Protein AF-A0A7S3KVJ2-F1 (afdb_monomer_lite)

Secondary structure (DSSP, 8-state):
---------TT--HHHHHHTTSS-GGG-S-GGGGHHHHHHHS-HHHHHHHH-----SSHHHHHHHHHHHHT-B-TTS-B-HHHHHHHHHHHHHTT-S----PPPHHHHHHHHHHHS----GGGSTTS--SS--SSSTTS-HHHHHHHHHHHHHHTTS---

Radius of gyration: 30.47 Å; chains: 1; bounding box: 70×71×59 Å

Structure (mmCIF, N/CA/C/O backbone):
data_AF-A0A7S3KVJ2-F1
#
_entry.id   AF-A0A7S3KVJ2-F1
#
loop_
_atom_site.group_PDB
_atom_site.id
_atom_site.type_symbol
_atom_site.label_atom_id
_atom_site.label_alt_id
_atom_site.label_comp_id
_atom_site.label_asym_id
_atom_site.label_entity_id
_atom_site.label_seq_id
_atom_site.pdbx_PDB_ins_code
_atom_site.Cartn_x
_atom_site.Cartn_y
_atom_site.Cartn_z
_atom_site.occupancy
_atom_site.B_iso_or_equiv
_atom_site.auth_seq_id
_atom_site.auth_comp_id
_atom_site.auth_asym_id
_atom_site.auth_atom_id
_atom_site.pdbx_PDB_model_num
ATOM 1 N N . ILE A 1 1 ? -6.161 3.423 -34.190 1.00 75.56 1 ILE A N 1
ATOM 2 C CA . ILE A 1 1 ? -6.067 1.977 -33.889 1.00 75.56 1 ILE A CA 1
ATOM 3 C C . ILE A 1 1 ? -5.416 1.895 -32.525 1.00 75.56 1 ILE A C 1
ATOM 5 O O . ILE A 1 1 ? -4.346 2.468 -32.377 1.00 75.56 1 ILE A O 1
ATOM 9 N N . ASP A 1 2 ? -6.114 1.322 -31.548 1.00 88.00 2 ASP A N 1
ATOM 10 C CA . ASP A 1 2 ? -5.629 1.148 -30.177 1.00 88.00 2 ASP A CA 1
ATOM 11 C C . ASP A 1 2 ? -5.133 -0.295 -30.023 1.00 88.00 2 ASP A C 1
ATOM 13 O O . ASP A 1 2 ? -5.819 -1.226 -30.458 1.00 88.00 2 ASP A O 1
ATOM 17 N N . CYS A 1 3 ? -3.925 -0.474 -29.494 1.00 86.25 3 CYS A N 1
ATOM 18 C CA . CYS A 1 3 ? -3.302 -1.785 -29.325 1.00 86.25 3 CYS A CA 1
ATOM 19 C C . CYS A 1 3 ? -3.305 -2.156 -27.838 1.00 86.25 3 CYS A C 1
ATOM 21 O O . CYS A 1 3 ? -3.019 -1.300 -27.002 1.00 86.25 3 CYS A O 1
ATOM 23 N N . PRO A 1 4 ? -3.573 -3.425 -27.486 1.00 87.38 4 PRO A N 1
ATOM 24 C CA . PRO A 1 4 ? -3.486 -3.859 -26.099 1.00 87.38 4 PRO A CA 1
ATOM 25 C C . PRO A 1 4 ? -2.042 -3.743 -25.586 1.00 87.38 4 PRO A C 1
ATOM 27 O O . PRO A 1 4 ? -1.094 -4.068 -26.302 1.00 87.38 4 PRO A O 1
ATOM 30 N N . GLY A 1 5 ? -1.877 -3.303 -24.337 1.00 85.19 5 GLY A N 1
ATOM 31 C CA . GLY A 1 5 ? -0.571 -3.247 -23.681 1.00 85.19 5 GLY A CA 1
ATOM 32 C C . GLY A 1 5 ? 0.019 -4.646 -23.476 1.00 85.19 5 GLY A C 1
ATOM 33 O O . GLY A 1 5 ? -0.675 -5.555 -23.022 1.00 85.19 5 GLY A O 1
ATOM 34 N N . ILE A 1 6 ? 1.301 -4.809 -23.800 1.00 88.44 6 ILE A N 1
ATOM 35 C CA . ILE A 1 6 ? 2.084 -6.022 -23.532 1.00 88.44 6 ILE A CA 1
ATOM 36 C C . ILE A 1 6 ? 3.116 -5.672 -22.461 1.00 88.44 6 ILE A C 1
ATOM 38 O O . ILE A 1 6 ? 3.837 -4.686 -22.600 1.00 88.44 6 ILE A O 1
ATOM 42 N N . VAL A 1 7 ? 3.184 -6.483 -21.406 1.00 83.25 7 VAL A N 1
ATOM 43 C CA . VAL A 1 7 ? 4.162 -6.342 -20.321 1.00 83.25 7 VAL A CA 1
ATOM 44 C C . VAL A 1 7 ? 5.101 -7.543 -20.357 1.00 83.25 7 VAL A C 1
ATOM 46 O O . VAL A 1 7 ? 4.651 -8.684 -20.467 1.00 83.25 7 VAL A O 1
ATOM 49 N N . TYR A 1 8 ? 6.406 -7.283 -20.297 1.00 86.44 8 TYR A N 1
ATOM 50 C CA . TYR A 1 8 ? 7.431 -8.317 -20.188 1.00 86.44 8 TYR A CA 1
ATOM 51 C C . TYR A 1 8 ? 7.774 -8.516 -18.711 1.00 86.44 8 TYR A C 1
ATOM 53 O O . TYR A 1 8 ? 8.271 -7.589 -18.082 1.00 86.44 8 TYR A O 1
ATOM 61 N N . ASN A 1 9 ? 7.555 -9.719 -18.181 1.00 82.56 9 ASN A N 1
ATOM 62 C CA . ASN A 1 9 ? 7.756 -10.025 -16.755 1.00 82.56 9 ASN A CA 1
ATOM 63 C C . ASN A 1 9 ? 9.131 -10.672 -16.482 1.00 82.56 9 ASN A C 1
ATOM 65 O O . ASN A 1 9 ? 9.265 -11.539 -15.621 1.00 82.56 9 ASN A O 1
ATOM 69 N N . ILE A 1 10 ? 10.154 -10.356 -17.282 1.00 86.38 10 ILE A N 1
ATOM 70 C CA . ILE A 1 10 ? 11.474 -10.985 -17.133 1.00 86.38 10 ILE A CA 1
ATOM 71 C C . ILE A 1 10 ? 12.174 -10.365 -15.924 1.00 86.38 10 ILE A C 1
ATOM 73 O O . ILE A 1 10 ? 12.525 -9.190 -15.955 1.00 86.38 10 ILE A O 1
ATOM 77 N N . GLY A 1 11 ? 12.411 -11.179 -14.894 1.00 85.44 11 GLY A N 1
ATOM 78 C CA . GLY A 1 11 ? 13.054 -10.741 -13.652 1.00 85.44 11 GLY A CA 1
ATOM 79 C C . GLY A 1 11 ? 12.102 -10.101 -12.640 1.00 85.44 11 GLY A C 1
ATOM 80 O O . GLY A 1 11 ? 12.573 -9.663 -11.597 1.00 85.44 11 GLY A O 1
ATOM 81 N N . ASP A 1 12 ? 10.799 -10.079 -12.928 1.00 88.75 12 ASP A N 1
ATOM 82 C CA . ASP A 1 12 ? 9.782 -9.622 -11.985 1.00 88.75 12 ASP A CA 1
ATOM 83 C C . ASP A 1 12 ? 9.415 -10.740 -11.014 1.00 88.75 12 ASP A C 1
ATOM 85 O O . ASP A 1 12 ? 9.236 -11.893 -11.420 1.00 88.75 12 ASP A O 1
ATOM 89 N N . ASP A 1 13 ? 9.258 -10.386 -9.741 1.00 93.31 13 ASP A N 1
ATOM 90 C CA . ASP A 1 13 ? 8.607 -11.268 -8.785 1.00 93.31 13 ASP A CA 1
ATOM 91 C C . ASP A 1 13 ? 7.068 -11.181 -8.902 1.00 93.31 13 ASP A C 1
ATOM 93 O O . ASP A 1 13 ? 6.490 -10.369 -9.646 1.00 93.31 13 ASP A O 1
ATOM 97 N N . ASP A 1 14 ? 6.375 -12.060 -8.177 1.00 92.88 14 ASP A N 1
ATOM 98 C CA . ASP A 1 14 ? 4.909 -12.086 -8.170 1.00 92.88 14 ASP A CA 1
ATOM 99 C C . ASP A 1 14 ? 4.327 -10.755 -7.665 1.00 92.88 14 ASP A C 1
ATOM 101 O O . ASP A 1 14 ? 3.299 -10.286 -8.161 1.00 92.88 14 ASP A O 1
ATOM 105 N N . THR A 1 15 ? 5.004 -10.107 -6.715 1.00 94.75 15 THR A N 1
ATOM 106 C CA . THR A 1 15 ? 4.575 -8.827 -6.148 1.00 94.75 15 THR A CA 1
ATOM 107 C C . THR A 1 15 ? 4.682 -7.708 -7.175 1.00 94.75 15 THR A C 1
ATOM 109 O O . THR A 1 15 ? 3.728 -6.959 -7.357 1.00 94.75 15 THR A O 1
ATOM 112 N N . ASP A 1 16 ? 5.779 -7.619 -7.915 1.00 93.56 16 ASP A N 1
ATOM 113 C CA . ASP A 1 16 ? 6.001 -6.647 -8.976 1.00 93.56 16 ASP A CA 1
ATOM 114 C C . ASP A 1 16 ? 4.973 -6.805 -10.089 1.00 93.56 16 ASP A C 1
ATOM 116 O O . ASP A 1 16 ? 4.403 -5.814 -10.551 1.00 93.56 16 ASP A O 1
ATOM 120 N N . THR A 1 17 ? 4.653 -8.044 -10.460 1.00 93.56 17 THR A N 1
ATOM 121 C CA . THR A 1 17 ? 3.602 -8.339 -11.442 1.00 93.56 17 THR A CA 1
ATOM 122 C C . THR A 1 17 ? 2.239 -7.797 -10.989 1.00 93.56 17 THR A C 1
ATOM 124 O O . THR A 1 17 ? 1.493 -7.204 -11.780 1.00 93.56 17 THR A O 1
ATOM 127 N N . VAL A 1 18 ? 1.911 -7.949 -9.702 1.00 95.25 18 VAL A N 1
ATOM 128 C CA . VAL A 1 18 ? 0.682 -7.409 -9.106 1.00 95.25 18 VAL A CA 1
ATOM 129 C C . VAL A 1 18 ? 0.720 -5.883 -9.036 1.00 95.25 18 VAL A C 1
ATOM 131 O O . VAL A 1 18 ? -0.228 -5.225 -9.469 1.00 95.25 18 VAL A O 1
ATOM 134 N N . LEU A 1 19 ? 1.807 -5.293 -8.546 1.00 94.31 19 LEU A N 1
ATOM 135 C CA . LEU A 1 19 ? 1.936 -3.846 -8.370 1.00 94.31 19 LEU A CA 1
ATOM 136 C C . LEU A 1 19 ? 1.971 -3.085 -9.702 1.00 94.31 19 LEU A C 1
ATOM 138 O O . LEU A 1 19 ? 1.485 -1.956 -9.759 1.00 94.31 19 LEU A O 1
ATOM 142 N N . LYS A 1 20 ? 2.449 -3.713 -10.784 1.00 92.31 20 LYS A N 1
ATOM 143 C CA . LYS A 1 20 ? 2.396 -3.188 -12.162 1.00 92.31 20 LYS A CA 1
ATOM 144 C C . LYS A 1 20 ? 0.998 -3.237 -12.793 1.00 92.31 20 LYS A C 1
ATOM 146 O O . LYS A 1 20 ? 0.806 -2.705 -13.882 1.00 92.31 20 LYS A O 1
ATOM 151 N N . GLY A 1 21 ? 0.015 -3.869 -12.147 1.00 92.75 21 GLY A N 1
ATOM 152 C CA . GLY A 1 21 ? -1.358 -3.935 -12.660 1.00 92.75 21 GLY A CA 1
ATOM 153 C C . GLY A 1 21 ? -1.591 -4.984 -13.745 1.00 92.75 21 GLY A C 1
ATOM 154 O O . GLY A 1 21 ? -2.623 -4.945 -14.415 1.00 92.75 21 GLY A O 1
ATOM 155 N N . VAL A 1 22 ? -0.6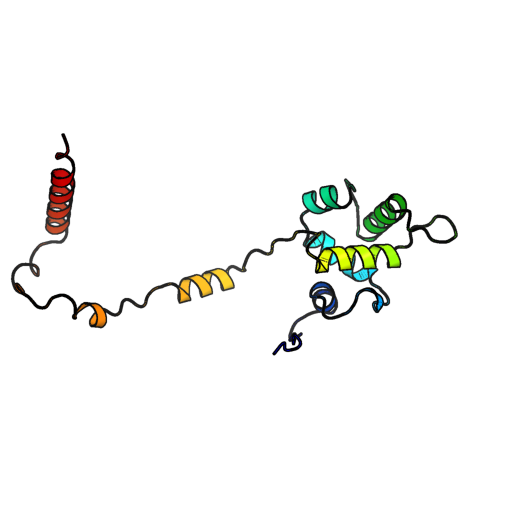72 -5.943 -13.911 1.00 92.75 22 VAL A N 1
ATOM 156 C CA . VAL A 1 22 ? -0.833 -7.050 -14.871 1.00 92.75 22 VAL A CA 1
ATOM 157 C C . VAL A 1 22 ? -1.983 -7.967 -14.444 1.00 92.75 22 VAL A C 1
ATOM 159 O O . VAL A 1 22 ? -2.750 -8.460 -15.275 1.00 92.75 22 VAL A O 1
ATOM 162 N N . ILE A 1 23 ? -2.137 -8.165 -13.132 1.00 92.31 23 ILE A N 1
ATOM 163 C CA . ILE A 1 23 ? -3.199 -8.975 -12.535 1.00 92.31 23 ILE A CA 1
ATOM 164 C C . ILE A 1 23 ? -4.223 -8.057 -11.871 1.00 92.31 23 ILE A C 1
ATOM 166 O O . ILE A 1 23 ? -3.891 -7.152 -11.105 1.00 92.31 23 ILE A O 1
ATOM 170 N N . ARG A 1 24 ? -5.502 -8.323 -12.150 1.00 94.06 24 ARG A N 1
ATOM 171 C CA . ARG A 1 24 ? -6.614 -7.605 -11.522 1.00 94.06 24 ARG A CA 1
ATOM 172 C C . ARG A 1 24 ? -6.699 -7.944 -10.028 1.00 94.06 24 ARG A C 1
ATOM 174 O O . ARG A 1 24 ? -6.774 -9.139 -9.721 1.00 94.06 24 ARG A O 1
ATOM 181 N N . PRO A 1 25 ? -6.782 -6.952 -9.120 1.00 95.06 25 PRO A N 1
ATOM 182 C CA . PRO A 1 25 ? -6.808 -7.196 -7.677 1.00 95.06 25 PRO A CA 1
ATOM 183 C C . PRO A 1 25 ? -7.919 -8.149 -7.227 1.00 95.06 25 PRO A C 1
ATOM 185 O O . PRO A 1 25 ? -7.741 -8.921 -6.289 1.00 95.06 25 PRO A O 1
ATOM 188 N N . GLU A 1 26 ? -9.067 -8.164 -7.908 1.00 94.44 26 GLU A N 1
ATOM 189 C CA . GLU A 1 26 ? -10.201 -9.017 -7.546 1.00 94.44 26 GLU A CA 1
ATOM 190 C C . GLU A 1 26 ? -9.889 -10.512 -7.667 1.00 94.44 26 GLU A C 1
ATOM 192 O O . GLU A 1 26 ? -10.445 -11.302 -6.901 1.00 94.44 26 GLU A O 1
ATOM 197 N N . LYS A 1 27 ? -8.993 -10.883 -8.592 1.00 94.56 27 LYS A N 1
ATOM 198 C CA . LYS A 1 27 ? -8.593 -12.270 -8.868 1.00 94.56 27 LYS A CA 1
ATOM 199 C C . LYS A 1 27 ? -7.494 -12.785 -7.939 1.00 94.56 27 LYS A C 1
ATOM 201 O O . LYS A 1 27 ? -7.177 -13.966 -8.007 1.00 94.56 27 LYS A O 1
ATOM 206 N N . LEU A 1 28 ? -6.918 -11.924 -7.103 1.00 94.62 28 LEU A N 1
ATOM 207 C CA . LEU A 1 28 ? -5.899 -12.331 -6.144 1.00 94.62 28 LEU A CA 1
ATOM 208 C C . LEU A 1 28 ? -6.535 -13.141 -5.013 1.00 94.62 28 LEU A C 1
ATOM 210 O O . LEU A 1 28 ? -7.540 -12.721 -4.422 1.00 94.62 28 LEU A O 1
ATOM 214 N N . GLU A 1 29 ? -5.923 -14.286 -4.719 1.00 92.81 29 GLU A N 1
ATOM 215 C CA . GLU A 1 29 ? -6.294 -15.147 -3.595 1.00 92.81 29 GLU A CA 1
ATOM 216 C C . GLU A 1 29 ? -5.770 -14.564 -2.274 1.00 92.81 29 GLU A C 1
ATOM 218 O O . GLU A 1 29 ? -6.561 -14.361 -1.352 1.00 92.81 29 GLU A O 1
ATOM 223 N N . ALA A 1 30 ? -4.486 -14.185 -2.236 1.00 94.00 30 ALA A N 1
ATOM 224 C CA . ALA A 1 30 ? -3.789 -13.619 -1.074 1.00 94.00 30 ALA A CA 1
ATOM 225 C C . ALA A 1 30 ? -3.256 -12.189 -1.352 1.00 94.00 30 ALA A C 1
ATOM 227 O O . ALA A 1 30 ? -2.054 -11.986 -1.516 1.00 94.00 30 ALA A O 1
ATOM 228 N N . PRO A 1 31 ? -4.138 -11.176 -1.482 1.00 95.75 31 PRO A N 1
ATOM 229 C CA . PRO A 1 31 ? -3.745 -9.787 -1.753 1.00 95.75 31 PRO A CA 1
ATOM 230 C C . PRO A 1 31 ? -2.965 -9.136 -0.596 1.00 95.75 31 PRO A C 1
ATOM 232 O O . PRO A 1 31 ? -2.204 -8.199 -0.808 1.00 95.75 31 PRO A O 1
ATOM 235 N N . ASP A 1 32 ? -3.171 -9.609 0.626 1.00 96.00 32 ASP A N 1
ATOM 236 C CA . ASP A 1 32 ? -2.528 -9.169 1.864 1.00 96.00 32 ASP A CA 1
ATOM 237 C C . ASP A 1 32 ? -1.000 -9.322 1.827 1.00 96.00 32 ASP A C 1
ATOM 239 O O . ASP A 1 32 ? -0.287 -8.429 2.286 1.00 96.00 32 ASP A O 1
ATOM 243 N N . PHE A 1 33 ? -0.493 -10.372 1.174 1.00 96.06 33 PHE A N 1
ATOM 244 C CA . PHE A 1 33 ? 0.943 -10.647 1.059 1.00 96.06 33 PHE A CA 1
ATOM 245 C C . PHE A 1 33 ? 1.736 -9.515 0.381 1.00 96.06 33 PHE A C 1
ATOM 247 O O . PHE A 1 33 ? 2.902 -9.286 0.691 1.00 96.06 33 PHE A O 1
ATOM 254 N N . HIS A 1 34 ? 1.102 -8.765 -0.522 1.00 96.69 34 HIS A N 1
ATOM 255 C CA . HIS A 1 34 ? 1.765 -7.711 -1.296 1.00 96.69 34 HIS A CA 1
ATOM 256 C C . HIS A 1 34 ? 1.762 -6.343 -0.600 1.00 96.69 34 HIS A C 1
ATOM 258 O O . HIS A 1 34 ? 2.389 -5.399 -1.083 1.00 96.69 34 HIS A O 1
ATOM 264 N N . ILE A 1 35 ? 1.052 -6.203 0.522 1.00 97.44 35 ILE A N 1
ATOM 265 C CA . ILE A 1 35 ? 0.859 -4.905 1.178 1.00 97.44 35 ILE A CA 1
ATOM 266 C C . ILE A 1 35 ? 2.141 -4.411 1.835 1.00 97.44 35 ILE A C 1
ATOM 268 O O . ILE A 1 35 ? 2.413 -3.214 1.781 1.00 97.44 35 ILE A O 1
ATOM 272 N N . GLN A 1 36 ? 2.963 -5.312 2.377 1.00 96.81 36 GLN A N 1
ATOM 273 C CA . GLN A 1 36 ? 4.240 -4.917 2.969 1.00 96.81 36 GLN A CA 1
ATOM 274 C C . GLN A 1 36 ? 5.129 -4.204 1.940 1.00 96.81 36 GLN A C 1
ATOM 276 O O . GLN A 1 36 ? 5.599 -3.103 2.201 1.00 96.81 36 GLN A O 1
ATOM 281 N N . ALA A 1 37 ? 5.233 -4.742 0.722 1.00 95.75 37 ALA A N 1
ATOM 282 C CA . ALA A 1 37 ? 6.009 -4.120 -0.350 1.00 95.75 37 ALA A CA 1
ATOM 283 C C . ALA A 1 37 ? 5.475 -2.736 -0.765 1.00 95.75 37 ALA A C 1
ATOM 285 O O . ALA A 1 37 ? 6.255 -1.870 -1.155 1.00 95.75 37 ALA A O 1
ATOM 286 N N . ILE A 1 38 ? 4.159 -2.507 -0.682 1.00 96.06 38 ILE A N 1
ATOM 287 C CA . ILE A 1 38 ? 3.571 -1.177 -0.907 1.00 96.06 38 ILE A CA 1
ATOM 288 C C . ILE A 1 38 ? 4.011 -0.213 0.194 1.00 96.06 38 ILE A C 1
ATOM 290 O O . ILE A 1 38 ? 4.426 0.901 -0.112 1.00 96.06 38 ILE A O 1
ATOM 294 N N . LEU A 1 39 ? 3.924 -0.630 1.458 1.00 95.75 39 LEU A N 1
ATOM 295 C CA . LEU A 1 39 ? 4.301 0.200 2.603 1.00 95.75 39 LEU A CA 1
ATOM 296 C C . LEU A 1 39 ? 5.801 0.517 2.613 1.00 95.75 39 LEU A C 1
ATOM 298 O O . LEU A 1 39 ? 6.171 1.621 2.997 1.00 95.75 39 LEU A O 1
ATOM 302 N N . ASP A 1 40 ? 6.637 -0.409 2.143 1.00 94.31 40 ASP A N 1
ATOM 303 C CA . ASP A 1 40 ? 8.086 -0.220 2.041 1.00 94.31 40 ASP A CA 1
ATOM 304 C C . ASP A 1 40 ? 8.471 0.761 0.919 1.00 94.31 40 ASP A C 1
ATOM 306 O O . ASP A 1 40 ? 9.485 1.451 1.013 1.00 94.31 40 ASP A O 1
ATOM 310 N N . ARG A 1 41 ? 7.677 0.821 -0.161 1.00 93.94 41 ARG A N 1
ATOM 311 C CA . ARG A 1 41 ? 7.919 1.714 -1.310 1.00 93.94 41 ARG A CA 1
ATOM 312 C C . ARG A 1 41 ? 7.250 3.080 -1.163 1.00 93.94 41 ARG A C 1
ATOM 314 O O . ARG A 1 41 ? 7.692 4.035 -1.797 1.00 93.94 41 ARG A O 1
ATOM 321 N N . ALA A 1 42 ? 6.151 3.168 -0.421 1.00 93.38 42 ALA A N 1
ATOM 322 C CA . ALA A 1 42 ? 5.369 4.389 -0.283 1.00 93.38 42 ALA A CA 1
ATOM 323 C C . ALA A 1 42 ? 5.950 5.329 0.777 1.00 93.38 42 ALA A C 1
ATOM 325 O O . ALA A 1 42 ? 6.401 4.903 1.839 1.00 93.38 42 ALA A O 1
ATOM 326 N N . ASP A 1 43 ? 5.829 6.634 0.541 1.00 91.81 43 ASP A N 1
ATOM 327 C CA . ASP A 1 43 ? 6.184 7.621 1.555 1.00 91.81 43 ASP A CA 1
ATOM 328 C C . ASP A 1 43 ? 5.206 7.543 2.734 1.00 91.81 43 ASP A C 1
ATOM 330 O O . ASP A 1 43 ? 3.987 7.669 2.565 1.00 91.81 43 ASP A O 1
ATOM 334 N N . GLN A 1 44 ? 5.730 7.413 3.957 1.00 92.38 44 GLN A N 1
ATOM 335 C CA . GLN A 1 44 ? 4.907 7.308 5.167 1.00 92.38 44 GLN A CA 1
ATOM 336 C C . GLN A 1 44 ? 3.926 8.485 5.303 1.00 92.38 44 GLN A C 1
ATOM 338 O O . GLN A 1 44 ? 2.754 8.283 5.621 1.00 92.38 44 GLN A O 1
ATOM 343 N N . THR A 1 45 ? 4.367 9.706 4.986 1.00 94.25 45 THR A N 1
ATOM 344 C CA . THR A 1 45 ? 3.509 10.901 4.966 1.00 94.25 45 THR A CA 1
ATOM 345 C C . THR A 1 45 ? 2.335 10.743 4.002 1.00 94.25 45 THR A C 1
ATOM 347 O O . THR A 1 45 ? 1.205 11.077 4.351 1.00 94.25 45 THR A O 1
ATOM 350 N N . ASN A 1 46 ? 2.564 10.177 2.813 1.00 94.31 46 ASN A N 1
ATOM 351 C CA . ASN A 1 46 ? 1.511 9.984 1.822 1.00 94.31 46 ASN A CA 1
ATOM 352 C C . ASN A 1 46 ? 0.468 8.958 2.284 1.00 94.31 46 ASN A C 1
ATOM 354 O O . ASN A 1 46 ? -0.730 9.169 2.083 1.00 94.31 46 ASN A O 1
ATOM 358 N N . ILE A 1 47 ? 0.897 7.879 2.940 1.00 95.69 47 ILE A N 1
ATOM 359 C CA . ILE A 1 47 ? -0.010 6.887 3.533 1.00 95.69 47 ILE A CA 1
ATOM 360 C C . ILE A 1 47 ? -0.862 7.526 4.639 1.00 95.69 47 ILE A C 1
ATOM 362 O O . ILE A 1 47 ? -2.083 7.334 4.660 1.00 95.69 47 ILE A O 1
ATOM 366 N N . ILE A 1 48 ? -0.252 8.340 5.508 1.00 96.00 48 ILE A N 1
ATOM 367 C CA . ILE A 1 48 ? -0.964 9.082 6.558 1.00 96.00 48 ILE A CA 1
ATOM 368 C C . ILE A 1 48 ? -1.984 10.044 5.940 1.00 96.00 48 ILE A C 1
ATOM 370 O O . ILE A 1 48 ? -3.126 10.070 6.380 1.00 96.00 48 ILE A O 1
ATOM 374 N N . GLU A 1 49 ? -1.635 10.803 4.906 1.00 95.12 49 GLU A N 1
ATOM 375 C CA . GLU A 1 49 ? -2.579 11.709 4.234 1.00 95.12 49 GLU A CA 1
ATOM 376 C C . GLU A 1 49 ? -3.723 10.953 3.543 1.00 95.12 49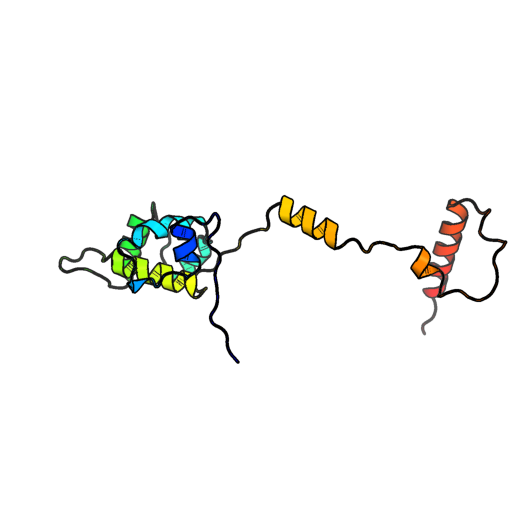 GLU A C 1
ATOM 378 O O . GLU A 1 49 ? -4.884 11.357 3.616 1.00 95.12 49 GLU A O 1
ATOM 383 N N . THR A 1 50 ? -3.407 9.835 2.888 1.00 95.31 50 THR A N 1
ATOM 384 C CA . THR A 1 50 ? -4.358 9.084 2.058 1.00 95.31 50 THR A CA 1
ATOM 385 C C . THR A 1 50 ? -5.359 8.298 2.898 1.00 95.31 50 THR A C 1
ATOM 387 O O . THR A 1 50 ? -6.552 8.273 2.582 1.00 95.31 50 THR A O 1
ATOM 390 N N . TYR A 1 51 ? -4.883 7.657 3.967 1.00 96.38 51 TYR A N 1
ATOM 391 C CA . TYR A 1 51 ? -5.673 6.743 4.792 1.00 96.38 51 TYR A CA 1
ATOM 392 C C . TYR A 1 51 ? -5.940 7.278 6.202 1.00 96.38 51 TYR A C 1
ATOM 394 O O . TYR A 1 51 ? -6.835 6.790 6.896 1.00 96.38 51 TYR A O 1
ATOM 402 N N . GLY A 1 52 ? -5.217 8.306 6.652 1.00 95.12 52 GLY A N 1
ATOM 403 C CA . GLY A 1 52 ? -5.311 8.869 8.001 1.00 95.12 52 GLY A CA 1
ATOM 404 C C . GLY A 1 52 ? -4.964 7.859 9.093 1.00 95.12 52 GLY A C 1
ATOM 405 O O . GLY A 1 52 ? -5.632 7.851 10.128 1.00 95.12 52 GLY A O 1
ATOM 406 N N . ILE A 1 53 ? -4.006 6.970 8.822 1.00 95.94 53 ILE A N 1
ATOM 407 C CA . ILE A 1 53 ? -3.446 6.006 9.774 1.00 95.94 53 ILE A CA 1
ATOM 408 C C . ILE A 1 53 ? -2.066 6.527 10.140 1.00 95.94 53 ILE A C 1
ATOM 410 O O . ILE A 1 53 ? -1.192 6.574 9.286 1.00 95.94 53 ILE A O 1
ATOM 414 N N . ALA A 1 54 ? -1.896 6.977 11.383 1.00 93.94 54 ALA A N 1
ATOM 415 C CA . ALA A 1 54 ? -0.694 7.699 11.797 1.00 93.94 54 ALA A CA 1
ATOM 416 C C . ALA A 1 54 ? 0.526 6.785 11.974 1.00 93.94 54 ALA A C 1
ATOM 418 O O . ALA A 1 54 ? 1.651 7.204 11.711 1.00 93.94 54 ALA A O 1
ATOM 419 N N . LYS A 1 55 ? 0.308 5.568 12.481 1.00 94.75 55 LYS A N 1
ATOM 420 C CA . LYS A 1 55 ? 1.354 4.594 12.799 1.00 94.75 55 LYS A CA 1
ATOM 421 C C . LYS A 1 55 ? 0.814 3.182 12.616 1.00 94.75 55 LYS A C 1
ATOM 423 O O . LYS A 1 55 ? -0.343 2.923 12.936 1.00 94.75 55 LYS A O 1
ATOM 428 N N . TRP A 1 56 ? 1.676 2.301 12.144 1.00 96.31 56 TRP A N 1
ATOM 429 C CA . TRP A 1 56 ? 1.447 0.868 12.023 1.00 96.31 56 TRP A CA 1
ATOM 430 C C . TRP A 1 56 ? 2.763 0.151 12.320 1.00 96.31 56 TRP A C 1
ATOM 432 O O . TRP A 1 56 ? 3.838 0.740 12.169 1.00 96.31 56 TRP A O 1
ATOM 442 N N . THR A 1 57 ? 2.667 -1.089 12.782 1.00 95.38 57 THR A N 1
ATOM 443 C CA . THR A 1 57 ? 3.828 -1.926 13.112 1.00 95.38 57 THR A CA 1
ATOM 444 C C . THR A 1 57 ? 4.219 -2.817 11.939 1.00 95.38 57 THR A C 1
ATOM 446 O O . THR A 1 57 ? 5.396 -2.923 11.606 1.00 95.38 57 THR A O 1
ATOM 449 N N . ASP A 1 58 ? 3.226 -3.411 11.287 1.00 95.62 58 ASP A N 1
ATOM 450 C CA . ASP A 1 58 ? 3.371 -4.278 10.124 1.00 95.62 58 ASP A CA 1
ATOM 451 C C . ASP A 1 58 ? 2.186 -4.076 9.161 1.00 95.62 58 ASP A C 1
ATOM 453 O O . ASP A 1 58 ? 1.276 -3.272 9.408 1.00 95.62 58 ASP A O 1
ATOM 457 N N . ALA A 1 59 ? 2.216 -4.775 8.025 1.00 96.69 59 ALA A N 1
ATOM 458 C CA . ALA A 1 59 ? 1.124 -4.756 7.060 1.00 96.69 59 ALA A CA 1
ATOM 459 C C . ALA A 1 59 ? -0.209 -5.256 7.646 1.00 96.69 59 ALA A C 1
ATOM 461 O O . ALA A 1 59 ? -1.265 -4.774 7.236 1.00 96.69 59 ALA A O 1
ATOM 462 N N . GLU A 1 60 ? -0.185 -6.189 8.598 1.00 96.38 60 GLU A N 1
ATOM 463 C CA . GLU A 1 60 ? -1.392 -6.774 9.181 1.00 96.38 60 GLU A CA 1
ATOM 464 C C . GLU A 1 60 ? -2.129 -5.762 10.074 1.00 96.38 60 GLU A C 1
ATOM 466 O O . GLU A 1 60 ? -3.320 -5.509 9.877 1.00 96.38 60 GLU A O 1
ATOM 471 N N . ASP A 1 61 ? -1.397 -5.103 10.972 1.00 97.12 61 ASP A N 1
ATOM 472 C CA . ASP A 1 61 ? -1.849 -3.999 11.821 1.00 97.12 61 ASP A CA 1
ATOM 473 C C . ASP A 1 61 ? -2.363 -2.829 10.968 1.00 97.12 61 ASP A C 1
ATOM 475 O O . ASP A 1 61 ? -3.455 -2.302 11.200 1.00 97.12 61 ASP A O 1
ATOM 479 N N . PHE A 1 62 ? -1.640 -2.468 9.901 1.00 97.88 62 PHE A N 1
ATOM 480 C CA . PHE A 1 62 ? -2.101 -1.448 8.958 1.00 97.88 62 PHE A CA 1
ATOM 481 C C . PHE A 1 62 ? -3.463 -1.804 8.336 1.00 97.88 62 PHE A C 1
ATOM 483 O O . PHE A 1 62 ? -4.381 -0.973 8.318 1.00 97.88 62 PHE A O 1
ATOM 490 N N . LEU A 1 63 ? -3.620 -3.036 7.839 1.00 97.50 63 LEU A N 1
ATOM 491 C CA . LEU A 1 63 ? -4.867 -3.507 7.234 1.00 97.50 63 LEU A CA 1
ATOM 492 C C . LEU A 1 63 ? -6.006 -3.593 8.252 1.00 97.50 63 LEU A C 1
ATOM 494 O O . LEU A 1 63 ? -7.150 -3.281 7.909 1.00 97.50 63 LEU A O 1
ATOM 498 N N . GLU A 1 64 ? -5.717 -3.977 9.493 1.00 96.81 64 GLU A N 1
ATOM 499 C CA . GLU A 1 64 ? -6.705 -4.024 10.564 1.00 96.81 64 GLU A CA 1
ATOM 500 C C . GLU A 1 64 ? -7.228 -2.622 10.901 1.00 96.81 64 GLU A C 1
ATOM 502 O O . GLU A 1 64 ? -8.445 -2.387 10.899 1.00 96.81 64 GLU A O 1
ATOM 507 N N . GLN A 1 65 ? -6.322 -1.665 11.123 1.00 97.25 65 GLN A N 1
ATOM 508 C CA . GLN A 1 65 ? -6.676 -0.270 11.380 1.00 97.25 65 GLN A CA 1
ATOM 509 C C . GLN A 1 65 ? -7.485 0.319 10.218 1.00 97.25 65 GLN A C 1
ATOM 511 O O . GLN A 1 65 ? -8.516 0.970 10.434 1.00 97.25 65 GLN A O 1
ATOM 516 N N . LEU A 1 66 ? -7.072 0.047 8.977 1.00 97.00 66 LEU A N 1
ATOM 517 C CA . LEU A 1 66 ? -7.775 0.521 7.790 1.00 97.00 66 LEU A CA 1
ATOM 518 C C . LEU A 1 66 ? -9.155 -0.128 7.633 1.00 97.00 66 LEU A C 1
ATOM 520 O O . LEU A 1 66 ? -10.126 0.558 7.301 1.00 97.00 66 LEU A O 1
ATOM 524 N N . GLY A 1 67 ? -9.280 -1.427 7.903 1.00 96.81 67 GLY A N 1
ATOM 525 C CA . GLY A 1 67 ? -10.552 -2.147 7.857 1.00 96.81 67 GLY A CA 1
ATOM 526 C C . GLY A 1 67 ? -11.558 -1.616 8.870 1.00 96.81 67 GLY A C 1
ATOM 527 O O . GLY A 1 67 ? -12.702 -1.330 8.509 1.00 96.81 67 GLY A O 1
ATOM 528 N N . ARG A 1 68 ? -11.115 -1.375 10.110 1.00 95.62 68 ARG A N 1
ATOM 529 C CA . ARG A 1 68 ? -11.934 -0.745 11.158 1.00 95.62 68 ARG A CA 1
ATOM 530 C C . ARG A 1 68 ? -12.368 0.664 10.772 1.00 95.62 68 ARG A C 1
ATOM 532 O O . ARG A 1 68 ? -13.538 1.006 10.926 1.00 95.62 68 ARG A O 1
ATOM 539 N N . LYS A 1 69 ? -11.460 1.465 10.211 1.00 95.00 69 LYS A N 1
ATOM 540 C CA . LYS A 1 69 ? -11.754 2.841 9.790 1.00 95.00 69 LYS A CA 1
ATOM 541 C C . LYS A 1 69 ? -12.721 2.920 8.608 1.00 95.00 69 LYS A C 1
ATOM 543 O O . LYS A 1 69 ? -13.581 3.794 8.573 1.00 95.00 69 LYS A O 1
ATOM 548 N N . THR A 1 70 ? -12.578 2.024 7.635 1.00 93.62 70 THR A N 1
ATOM 549 C CA . THR A 1 70 ? -13.418 1.991 6.424 1.00 93.62 70 THR A CA 1
ATOM 550 C C . THR A 1 70 ? -14.737 1.245 6.622 1.00 93.62 70 THR A C 1
ATOM 552 O O . THR A 1 70 ? -15.579 1.251 5.726 1.00 93.62 70 THR A O 1
ATOM 555 N N . GLY A 1 71 ? -14.933 0.594 7.774 1.00 93.56 71 GLY A N 1
ATOM 556 C CA . GLY A 1 71 ? -16.109 -0.231 8.055 1.00 93.56 71 GLY A CA 1
ATOM 557 C C . GLY A 1 71 ? -16.136 -1.550 7.276 1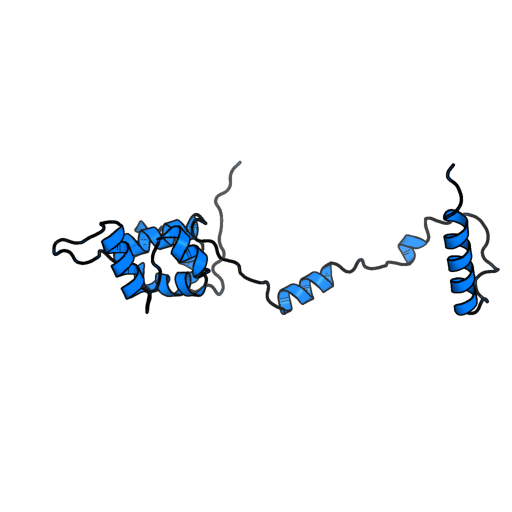.00 93.56 71 GLY A C 1
ATOM 558 O O . GLY A 1 71 ? -17.170 -2.216 7.227 1.00 93.56 71 GLY A O 1
ATOM 559 N N . LYS A 1 72 ? -15.014 -1.950 6.666 1.00 93.25 72 LYS A N 1
ATOM 560 C CA . LYS A 1 72 ? -14.867 -3.220 5.944 1.00 93.25 72 LYS A CA 1
ATOM 561 C C . LYS A 1 72 ? -14.603 -4.352 6.928 1.00 93.25 72 LYS A C 1
ATOM 563 O O . LYS A 1 72 ? -13.496 -4.878 7.011 1.00 93.25 72 LYS A O 1
ATOM 568 N N . LEU A 1 73 ? -15.633 -4.705 7.684 1.00 95.38 73 LEU A N 1
ATOM 569 C CA . LEU A 1 73 ? -15.575 -5.732 8.716 1.00 95.38 73 LEU A CA 1
ATOM 570 C C . LEU A 1 73 ? -16.267 -7.018 8.252 1.00 95.38 73 LEU A C 1
ATOM 572 O O . LEU A 1 73 ? -17.252 -6.992 7.511 1.00 95.38 73 LEU A O 1
ATOM 576 N N . MET A 1 74 ? -15.746 -8.154 8.699 1.00 92.62 74 MET A N 1
ATOM 577 C CA . MET A 1 74 ? -16.379 -9.460 8.573 1.00 92.62 74 MET A CA 1
ATOM 578 C C . MET A 1 74 ? -17.510 -9.610 9.598 1.00 92.62 74 MET A C 1
ATOM 580 O O . MET A 1 74 ? -17.647 -8.840 10.554 1.00 92.62 74 MET A O 1
ATOM 584 N N . LYS A 1 75 ? -18.330 -10.653 9.426 1.00 90.44 75 LYS A N 1
ATOM 585 C CA . LYS A 1 75 ? -19.269 -11.075 10.474 1.00 90.44 75 LYS A CA 1
ATOM 586 C C . LYS A 1 75 ? -18.461 -11.461 11.714 1.00 90.44 75 LYS A C 1
ATOM 588 O O . LYS A 1 75 ? -17.680 -12.399 11.644 1.00 90.44 75 LYS A O 1
ATOM 593 N N . GLY A 1 76 ? -18.659 -10.742 12.815 1.00 89.19 76 GLY A N 1
ATOM 594 C CA . GLY A 1 76 ? -17.863 -10.897 14.039 1.00 89.19 76 GLY A CA 1
ATOM 595 C C . GLY A 1 76 ? -17.136 -9.622 14.466 1.00 89.19 76 GLY A C 1
ATOM 596 O O . GLY A 1 76 ? -16.778 -9.509 15.628 1.00 89.19 76 GLY A O 1
ATOM 597 N N . GLY A 1 77 ? -17.015 -8.629 13.576 1.00 91.12 77 GLY A N 1
ATOM 598 C CA . GLY A 1 77 ? -16.395 -7.336 13.891 1.00 91.12 77 GLY A CA 1
ATOM 599 C C . GLY A 1 77 ? -14.907 -7.245 13.547 1.00 91.12 77 GLY A C 1
ATOM 600 O O . GLY A 1 77 ? -14.353 -6.151 13.616 1.00 91.12 77 GLY A O 1
ATOM 601 N N . ASP A 1 78 ? -14.290 -8.345 13.113 1.00 92.56 78 ASP A N 1
ATOM 602 C CA . ASP A 1 78 ? -12.896 -8.363 12.664 1.00 92.56 78 ASP A CA 1
ATOM 603 C C . ASP A 1 78 ? -12.737 -7.696 11.296 1.00 92.56 78 ASP A C 1
ATOM 605 O O . ASP A 1 78 ? -13.635 -7.742 10.449 1.00 92.56 78 ASP A O 1
ATOM 609 N N . ALA A 1 79 ? -11.585 -7.073 11.056 1.00 94.75 79 ALA A N 1
ATOM 610 C CA . ALA A 1 79 ? -11.297 -6.426 9.783 1.00 94.75 79 ALA A CA 1
ATOM 611 C C . ALA A 1 79 ? -11.225 -7.449 8.638 1.00 94.75 79 ALA A C 1
ATOM 613 O O . ALA A 1 79 ? -10.552 -8.472 8.727 1.00 94.75 79 ALA A O 1
ATOM 614 N N . ASN A 1 80 ? -11.885 -7.154 7.516 1.00 95.94 80 ASN A N 1
ATOM 615 C CA . ASN A 1 80 ? -11.751 -7.946 6.299 1.00 95.94 80 ASN A CA 1
ATOM 616 C C . ASN A 1 80 ? -10.447 -7.573 5.579 1.00 95.94 80 ASN A C 1
ATOM 618 O O . ASN A 1 80 ? -10.455 -6.772 4.639 1.00 95.94 80 ASN A O 1
ATOM 622 N N . GLN A 1 81 ? -9.333 -8.158 6.020 1.00 95.56 81 GLN A N 1
ATOM 623 C CA . GLN A 1 81 ? -8.003 -7.883 5.472 1.00 95.56 81 GLN A CA 1
ATOM 624 C C . GLN A 1 81 ? -7.943 -8.087 3.952 1.00 95.56 81 GLN A C 1
ATOM 626 O O . GLN A 1 81 ? -7.418 -7.230 3.251 1.00 95.56 81 GLN A O 1
ATOM 631 N N . ASN A 1 82 ? -8.571 -9.137 3.410 1.00 95.38 82 ASN A N 1
ATOM 632 C CA . ASN A 1 82 ? -8.569 -9.410 1.967 1.00 95.38 82 ASN A CA 1
ATOM 633 C C . ASN A 1 82 ? -9.233 -8.273 1.160 1.00 95.38 82 ASN A C 1
ATOM 635 O O . ASN A 1 82 ? -8.677 -7.776 0.179 1.00 95.38 82 ASN A O 1
ATOM 639 N N . ALA A 1 83 ? -10.409 -7.805 1.595 1.00 95.56 83 ALA A N 1
ATOM 640 C CA . ALA A 1 83 ? -11.137 -6.730 0.916 1.00 95.56 83 ALA A CA 1
ATOM 641 C C . ALA A 1 83 ? -10.474 -5.351 1.069 1.00 95.56 83 ALA A C 1
ATOM 643 O O . ALA A 1 83 ? -10.653 -4.468 0.219 1.00 95.56 83 ALA A O 1
ATOM 644 N N . VAL A 1 84 ? -9.751 -5.140 2.168 1.00 97.38 84 VAL A N 1
ATOM 645 C CA . VAL A 1 84 ? -8.971 -3.923 2.409 1.00 97.38 84 VAL A CA 1
ATOM 646 C C . VAL A 1 84 ? -7.690 -3.953 1.575 1.00 97.38 84 VAL A C 1
ATOM 648 O O . VAL A 1 84 ? -7.422 -2.994 0.861 1.00 97.38 84 VAL A O 1
ATOM 651 N N . ALA A 1 85 ? -6.969 -5.072 1.547 1.00 97.75 85 ALA A N 1
ATOM 652 C CA . ALA A 1 85 ? -5.760 -5.244 0.748 1.00 97.75 85 ALA A CA 1
ATOM 653 C C . ALA A 1 85 ? -6.027 -5.032 -0.750 1.00 97.75 85 ALA A C 1
ATOM 655 O O . ALA A 1 85 ? -5.322 -4.265 -1.403 1.00 97.75 85 ALA A O 1
ATOM 656 N N . LYS A 1 86 ? -7.119 -5.594 -1.292 1.00 97.38 86 LYS A N 1
ATOM 657 C CA . LYS A 1 86 ? -7.534 -5.341 -2.688 1.00 97.38 86 LYS A CA 1
ATOM 658 C C . LYS A 1 86 ? -7.769 -3.859 -2.974 1.00 97.38 86 LYS A C 1
ATOM 660 O O . LYS A 1 86 ? -7.420 -3.382 -4.054 1.00 97.38 86 LYS A O 1
ATOM 665 N N . GLN A 1 87 ? -8.340 -3.124 -2.019 1.00 96.69 87 GLN A N 1
ATOM 666 C CA . GLN A 1 87 ? -8.500 -1.677 -2.152 1.00 96.69 87 GLN A CA 1
ATOM 667 C C . GLN A 1 87 ? -7.144 -0.974 -2.180 1.00 96.69 87 GLN A C 1
ATOM 669 O O . GLN A 1 87 ? -6.929 -0.160 -3.069 1.00 96.69 87 GLN A O 1
ATOM 674 N N . VAL A 1 88 ? -6.238 -1.307 -1.260 1.00 97.50 88 VAL A N 1
ATOM 675 C CA . VAL A 1 88 ? -4.910 -0.683 -1.180 1.00 97.50 88 VAL A CA 1
ATOM 676 C C . VAL A 1 88 ? -4.109 -0.929 -2.462 1.00 97.50 88 VAL A C 1
ATOM 678 O O . VAL A 1 88 ? -3.553 0.014 -3.017 1.00 97.50 88 VAL A O 1
ATOM 681 N N . ILE A 1 89 ? -4.126 -2.153 -3.001 1.00 97.50 89 ILE A N 1
ATOM 682 C CA . ILE A 1 89 ? -3.487 -2.477 -4.290 1.00 97.50 89 ILE A CA 1
ATOM 683 C C . ILE A 1 89 ? -4.129 -1.688 -5.438 1.00 97.50 89 ILE A C 1
ATOM 685 O O . ILE A 1 89 ? -3.438 -1.190 -6.321 1.00 97.50 89 ILE A O 1
ATOM 689 N N . THR A 1 90 ? -5.453 -1.535 -5.433 1.00 97.44 90 THR A N 1
ATOM 690 C CA . THR A 1 90 ? -6.143 -0.733 -6.456 1.00 97.44 90 THR A CA 1
ATOM 691 C C . THR A 1 90 ? -5.747 0.742 -6.367 1.00 97.44 90 THR A C 1
ATOM 693 O O . THR A 1 90 ? -5.525 1.389 -7.388 1.00 97.44 90 THR A O 1
ATOM 696 N N . ASP A 1 91 ? -5.659 1.282 -5.153 1.00 96.94 91 ASP A N 1
ATOM 697 C CA . ASP A 1 91 ? -5.251 2.661 -4.897 1.00 96.94 91 ASP A CA 1
ATOM 698 C C . ASP A 1 91 ? -3.781 2.886 -5.301 1.00 96.94 91 ASP A C 1
ATOM 700 O O . ASP A 1 91 ? -3.459 3.927 -5.878 1.00 96.94 91 ASP A O 1
ATOM 704 N N . TRP A 1 92 ? -2.917 1.887 -5.101 1.00 96.25 92 TRP A N 1
ATOM 705 C CA . TRP A 1 92 ? -1.553 1.858 -5.631 1.00 96.25 92 TRP A CA 1
ATOM 706 C C . TRP A 1 92 ? -1.531 1.917 -7.165 1.00 96.25 92 TRP A C 1
ATOM 708 O O . TRP A 1 92 ? -0.959 2.838 -7.742 1.00 96.25 92 TRP A O 1
ATOM 718 N N . GLN A 1 93 ? -2.224 0.993 -7.838 1.00 95.38 93 GLN A N 1
ATOM 719 C CA . GLN A 1 93 ? -2.251 0.903 -9.307 1.00 95.38 93 GLN A CA 1
ATOM 720 C C . GLN A 1 93 ? -2.867 2.145 -9.976 1.00 95.38 93 GLN A C 1
ATOM 722 O O . GLN A 1 93 ? -2.550 2.460 -11.120 1.00 95.38 93 GLN A O 1
ATOM 727 N N . ARG A 1 94 ? -3.752 2.867 -9.275 1.00 94.88 94 ARG A N 1
ATOM 728 C CA . ARG A 1 94 ? -4.355 4.127 -9.745 1.00 94.88 94 ARG A CA 1
ATOM 729 C C . ARG A 1 94 ? -3.506 5.367 -9.451 1.00 94.88 94 ARG A C 1
ATOM 731 O O . ARG A 1 94 ? -3.927 6.466 -9.804 1.00 94.88 94 ARG A O 1
ATOM 738 N N . GLY A 1 95 ? -2.360 5.213 -8.788 1.00 93.50 95 GLY A N 1
ATOM 739 C CA . GLY A 1 95 ? -1.480 6.321 -8.410 1.00 93.50 95 GLY A CA 1
ATOM 740 C C . GLY A 1 95 ? -2.038 7.205 -7.292 1.00 93.50 95 GLY A C 1
ATOM 741 O O . GLY A 1 95 ? -1.612 8.349 -7.139 1.00 93.50 95 GLY A O 1
ATOM 742 N N . ARG A 1 96 ? -3.006 6.709 -6.508 1.00 94.81 96 ARG A N 1
ATOM 743 C CA . ARG A 1 96 ? -3.496 7.422 -5.319 1.00 94.81 96 ARG A CA 1
ATOM 744 C C . ARG A 1 96 ? -2.429 7.431 -4.227 1.00 94.81 96 ARG A C 1
ATOM 746 O O . ARG A 1 96 ? -2.239 8.455 -3.574 1.00 94.81 96 ARG A O 1
ATOM 753 N N . ILE A 1 97 ? -1.747 6.298 -4.062 1.00 94.75 97 ILE A N 1
ATOM 754 C CA . ILE A 1 97 ? -0.534 6.201 -3.253 1.00 94.75 97 ILE A CA 1
ATOM 755 C C . ILE A 1 97 ? 0.623 6.678 -4.126 1.00 94.75 97 ILE A C 1
ATOM 757 O O . ILE A 1 97 ? 0.922 6.068 -5.153 1.00 94.75 97 ILE A O 1
ATOM 761 N N . ARG A 1 98 ? 1.246 7.788 -3.737 1.00 91.50 98 ARG A N 1
ATOM 762 C CA . ARG A 1 98 ? 2.428 8.303 -4.426 1.00 91.50 98 ARG A CA 1
ATOM 763 C C . ARG A 1 98 ? 3.658 7.574 -3.905 1.00 91.50 98 ARG A C 1
ATOM 765 O O . ARG A 1 98 ? 3.826 7.426 -2.697 1.00 91.50 98 ARG A O 1
ATOM 772 N N . TYR A 1 99 ? 4.512 7.159 -4.828 1.00 89.62 99 TYR A N 1
ATOM 773 C CA . TYR A 1 99 ? 5.838 6.643 -4.531 1.00 89.62 99 TYR A CA 1
ATOM 774 C C . TYR A 1 99 ? 6.825 7.199 -5.553 1.00 89.62 99 TYR A C 1
ATOM 776 O O . TYR A 1 99 ? 6.450 7.506 -6.689 1.00 89.62 99 TYR A O 1
ATOM 784 N N . MET A 1 100 ? 8.081 7.335 -5.144 1.00 84.00 100 MET A N 1
ATOM 785 C CA . MET A 1 100 ? 9.158 7.780 -6.013 1.00 84.00 100 MET A CA 1
ATOM 786 C C . MET A 1 100 ? 10.294 6.768 -5.945 1.00 84.00 100 MET A C 1
ATOM 788 O O . MET A 1 100 ? 10.737 6.389 -4.866 1.00 84.00 100 MET A O 1
ATOM 792 N N . VAL A 1 101 ? 10.761 6.321 -7.109 1.00 82.69 101 VAL A N 1
ATOM 793 C CA . VAL A 1 101 ? 11.955 5.480 -7.214 1.00 82.69 101 VAL A CA 1
ATOM 794 C C . VAL A 1 101 ? 13.045 6.341 -7.816 1.00 82.69 101 VAL A C 1
ATOM 796 O O . VAL A 1 101 ? 12.905 6.829 -8.938 1.00 82.69 101 VAL A O 1
ATOM 799 N N . HIS A 1 102 ? 14.120 6.549 -7.063 1.00 81.31 102 HIS A N 1
ATOM 800 C CA . HIS A 1 102 ? 15.299 7.196 -7.612 1.00 81.31 102 HIS A CA 1
ATOM 801 C C . HIS A 1 102 ? 15.955 6.262 -8.636 1.00 81.31 102 HIS A C 1
ATOM 803 O O . HIS A 1 102 ? 16.046 5.057 -8.382 1.00 81.31 102 HIS A O 1
ATOM 809 N N . PRO A 1 103 ? 16.409 6.788 -9.786 1.00 82.56 103 PRO A N 1
ATOM 810 C CA . PRO A 1 103 ? 17.181 5.990 -10.725 1.00 82.56 103 PRO A CA 1
ATOM 811 C C . PRO A 1 103 ? 18.435 5.452 -10.029 1.00 82.56 103 PRO A C 1
ATOM 813 O O . PRO A 1 103 ? 19.025 6.119 -9.175 1.00 82.56 103 PRO A O 1
ATOM 816 N N . SER A 1 104 ? 18.839 4.233 -10.376 1.00 85.25 104 SER A N 1
ATOM 817 C CA . SER A 1 104 ? 20.072 3.660 -9.844 1.00 85.25 104 SER A CA 1
ATOM 818 C C . SER A 1 104 ? 21.287 4.445 -10.348 1.00 85.25 104 SER A C 1
ATOM 820 O O . SER A 1 104 ? 21.245 5.047 -11.420 1.00 85.25 104 SER A O 1
ATOM 822 N N . GLN A 1 105 ? 22.401 4.411 -9.614 1.00 81.12 105 GLN A N 1
ATOM 823 C CA . GLN A 1 105 ? 23.643 5.071 -10.047 1.00 81.12 105 GLN A CA 1
ATOM 824 C C . GLN A 1 105 ? 24.095 4.604 -11.436 1.00 81.12 105 GLN A C 1
ATOM 826 O O . GLN A 1 105 ? 24.438 5.432 -12.267 1.00 81.12 105 GLN A O 1
ATOM 831 N N . ALA A 1 106 ? 23.975 3.309 -11.742 1.00 79.56 106 ALA A N 1
ATOM 832 C CA . ALA A 1 106 ? 24.272 2.786 -13.075 1.00 79.56 106 ALA A CA 1
ATOM 833 C C . ALA A 1 106 ? 23.354 3.373 -14.167 1.00 79.56 106 ALA A C 1
ATOM 835 O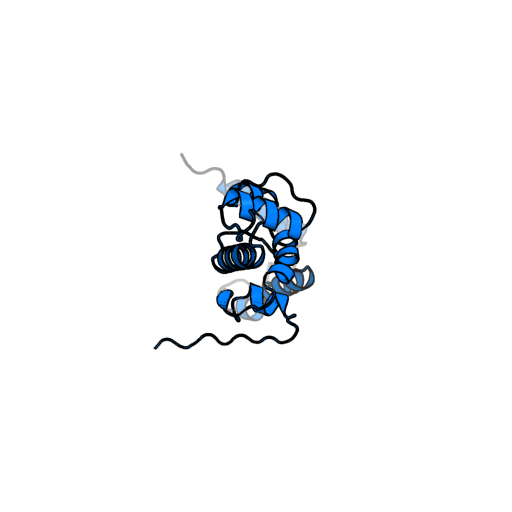 O . ALA A 1 106 ? 23.801 3.632 -15.282 1.00 79.56 106 ALA A O 1
ATOM 836 N N . GLN A 1 107 ? 22.074 3.609 -13.855 1.00 79.75 107 GLN A N 1
ATOM 837 C CA . GLN A 1 107 ? 21.144 4.268 -14.777 1.00 79.75 107 GLN A CA 1
ATOM 838 C C . GLN A 1 107 ? 21.485 5.751 -14.970 1.00 79.75 107 GLN A C 1
ATOM 840 O O . GLN A 1 107 ? 21.349 6.254 -16.083 1.00 79.75 107 GLN A O 1
ATOM 845 N N . ILE A 1 108 ? 21.942 6.432 -13.914 1.00 81.50 108 ILE A N 1
ATOM 846 C CA . ILE A 1 108 ? 22.408 7.824 -13.975 1.00 81.50 108 ILE A CA 1
ATOM 847 C C . ILE A 1 108 ? 23.670 7.916 -14.847 1.00 81.50 108 ILE A C 1
ATOM 849 O O . ILE A 1 108 ? 23.688 8.677 -15.809 1.00 81.50 108 ILE A O 1
ATOM 853 N N . GLU A 1 109 ? 24.677 7.078 -14.593 1.00 81.19 109 GLU A N 1
ATOM 854 C CA . GLU A 1 109 ? 25.926 7.031 -15.368 1.00 81.19 109 GLU A CA 1
ATOM 855 C C . GLU A 1 109 ? 25.682 6.703 -16.853 1.00 81.19 109 GLU A C 1
ATOM 857 O O . GLU A 1 109 ? 26.304 7.287 -17.746 1.00 81.19 109 GLU A O 1
ATOM 862 N N . GLU A 1 110 ? 24.758 5.783 -17.158 1.00 80.50 110 GLU A N 1
ATOM 863 C CA . GLU A 1 110 ? 24.396 5.477 -18.544 1.00 80.50 110 GLU A CA 1
ATOM 864 C C . GLU A 1 110 ? 23.660 6.639 -19.231 1.00 80.50 110 GLU A C 1
ATOM 866 O O . GLU A 1 110 ? 23.887 6.885 -20.421 1.00 80.50 110 GLU A O 1
ATOM 871 N N . ALA A 1 111 ? 22.801 7.364 -18.508 1.00 76.44 111 ALA A N 1
ATOM 872 C CA . ALA A 1 111 ? 22.141 8.559 -19.025 1.00 76.44 111 ALA A CA 1
ATOM 873 C C . ALA A 1 111 ? 23.164 9.664 -19.339 1.00 76.44 111 ALA A C 1
ATOM 875 O O . ALA A 1 111 ? 23.188 10.173 -20.460 1.00 76.44 111 ALA A O 1
ATOM 876 N N . GLU A 1 112 ? 24.095 9.937 -18.421 1.00 76.56 112 GLU A N 1
ATOM 877 C CA . GLU A 1 112 ? 25.188 10.899 -18.620 1.00 76.56 112 GLU A CA 1
ATOM 878 C C . GLU A 1 112 ? 26.101 10.515 -19.796 1.00 76.56 112 GLU A C 1
ATOM 880 O O . GLU A 1 112 ? 26.594 11.375 -20.530 1.00 76.56 112 GLU A O 1
ATOM 885 N N . ARG A 1 113 ? 26.313 9.213 -20.034 1.00 71.25 113 ARG A N 1
ATOM 886 C CA . ARG A 1 113 ? 27.072 8.725 -21.197 1.00 71.25 113 ARG A CA 1
ATOM 887 C C . ARG A 1 113 ? 26.358 8.993 -22.524 1.00 71.25 113 ARG A C 1
ATOM 889 O O . ARG A 1 113 ? 27.037 9.180 -23.533 1.00 71.25 113 ARG A O 1
ATOM 896 N N . LYS A 1 114 ? 25.022 8.973 -22.549 1.00 69.12 114 LYS A N 1
ATOM 897 C CA . LYS A 1 114 ? 24.215 9.211 -23.761 1.00 69.12 114 LYS A CA 1
ATOM 898 C C . LYS A 1 114 ? 24.030 10.697 -24.071 1.00 69.12 114 LYS A C 1
ATOM 900 O O . LYS A 1 114 ? 23.856 11.029 -25.238 1.00 69.12 114 LYS A O 1
ATOM 905 N N . GLU A 1 115 ? 24.093 11.570 -23.066 1.00 61.94 115 GLU A N 1
ATOM 906 C CA . GLU A 1 115 ? 23.882 13.015 -23.232 1.00 61.94 115 GLU A CA 1
ATOM 907 C C . GLU A 1 115 ? 25.117 13.808 -23.664 1.00 61.94 115 GLU A C 1
ATOM 909 O O . GLU A 1 115 ? 24.967 14.952 -24.084 1.00 61.94 115 GLU A O 1
ATOM 914 N N . LYS A 1 116 ? 26.331 13.243 -23.630 1.00 52.34 116 LYS A N 1
ATOM 915 C CA . LYS A 1 116 ? 27.496 13.948 -24.183 1.00 52.34 116 LYS A CA 1
ATOM 916 C C . LYS A 1 116 ? 27.313 14.082 -25.699 1.00 52.34 116 LYS A C 1
ATOM 918 O O . LYS A 1 116 ? 27.386 13.054 -26.383 1.00 52.34 116 LYS A O 1
ATOM 923 N N . PRO A 1 117 ? 27.110 15.295 -26.258 1.00 58.22 117 PRO A N 1
ATOM 924 C CA . PRO A 1 117 ? 27.188 15.451 -27.697 1.00 58.22 117 PRO A CA 1
ATOM 925 C C . PRO A 1 117 ? 28.577 14.970 -28.104 1.00 58.22 117 PRO A C 1
ATOM 927 O O . PRO A 1 117 ? 29.588 15.407 -27.551 1.00 58.22 117 PRO A O 1
ATOM 930 N N . VAL A 1 118 ? 28.636 14.022 -29.038 1.00 59.69 118 VAL A N 1
ATOM 931 C CA . VAL A 1 118 ? 29.895 13.697 -29.701 1.00 59.69 118 VAL A CA 1
ATOM 932 C C . VAL A 1 118 ? 30.285 14.974 -30.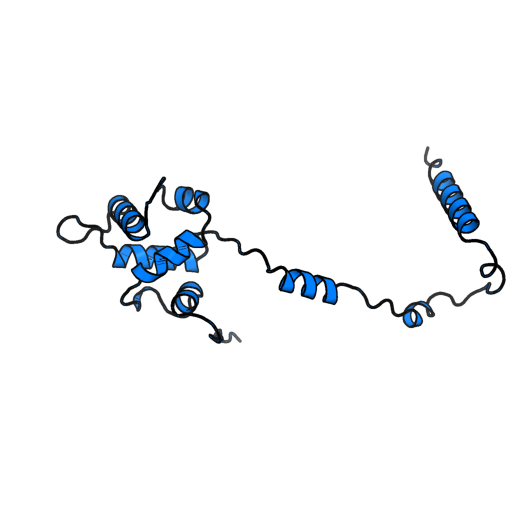430 1.00 59.69 118 VAL A C 1
ATOM 934 O O . VAL A 1 118 ? 29.728 15.273 -31.484 1.00 59.69 118 VAL A O 1
ATOM 937 N N . PHE A 1 119 ? 31.174 15.768 -29.830 1.00 58.72 119 PHE A N 1
ATOM 938 C CA . PHE A 1 119 ? 31.788 16.895 -30.508 1.00 58.72 119 PHE A CA 1
ATOM 939 C C . PHE A 1 119 ? 32.529 16.302 -31.696 1.00 58.72 119 PHE A C 1
ATOM 941 O O . PHE A 1 119 ? 33.579 15.679 -31.546 1.00 58.72 119 PHE A O 1
ATOM 948 N N . ASN A 1 120 ? 31.909 16.384 -32.867 1.00 61.97 120 ASN A N 1
ATOM 949 C CA . ASN A 1 120 ? 32.547 16.012 -34.104 1.00 61.97 120 ASN A CA 1
ATOM 950 C C . ASN A 1 120 ? 33.217 17.284 -34.630 1.00 61.97 120 ASN A C 1
ATOM 952 O O . ASN A 1 120 ? 32.520 18.110 -35.225 1.00 61.97 120 ASN A O 1
ATOM 956 N N . PRO A 1 121 ? 34.536 17.463 -34.432 1.00 56.78 121 PRO A N 1
ATOM 957 C CA . PRO A 1 121 ? 35.233 18.636 -34.943 1.00 56.78 121 PRO A CA 1
ATOM 958 C C . PRO A 1 121 ? 35.082 18.773 -36.464 1.00 56.78 121 PRO A C 1
ATOM 960 O O . PRO A 1 121 ? 35.136 19.885 -36.966 1.00 56.78 121 PRO A O 1
ATOM 963 N N . ALA A 1 122 ? 34.800 17.688 -37.201 1.00 57.19 122 ALA A N 1
ATOM 964 C CA . ALA A 1 122 ? 34.559 17.742 -38.644 1.00 57.19 122 ALA A CA 1
ATOM 965 C C . ALA A 1 122 ? 33.219 18.401 -39.033 1.00 57.19 122 ALA A C 1
ATOM 967 O O . ALA A 1 122 ? 33.095 18.893 -40.148 1.00 57.19 122 ALA A O 1
ATOM 968 N N . LEU A 1 123 ? 32.224 18.436 -38.134 1.00 56.06 123 LEU A N 1
ATOM 969 C CA . LEU A 1 123 ? 30.961 19.167 -38.339 1.00 56.06 123 LEU A CA 1
ATOM 970 C C . LEU A 1 123 ? 31.107 20.673 -38.065 1.00 56.06 123 LEU A C 1
ATOM 972 O O . LEU A 1 123 ? 30.250 21.446 -38.481 1.00 56.06 123 LEU A O 1
ATOM 976 N N . LEU A 1 124 ? 32.188 21.089 -37.394 1.00 51.12 124 LEU A N 1
ATOM 977 C CA . LEU A 1 124 ? 32.496 22.494 -37.115 1.00 51.12 124 LEU A CA 1
ATOM 978 C C . LEU A 1 124 ? 33.136 23.216 -38.318 1.00 51.12 124 LEU A C 1
ATOM 980 O O . LEU A 1 124 ? 33.165 24.442 -38.356 1.00 51.12 124 LEU A O 1
ATOM 984 N N . VAL A 1 125 ? 33.634 22.464 -39.306 1.00 51.19 125 VAL A N 1
ATOM 985 C CA . VAL A 1 125 ? 34.424 22.989 -40.438 1.00 51.19 125 VAL A CA 1
ATOM 986 C C . VAL A 1 125 ? 33.558 23.653 -41.522 1.00 51.19 125 VAL A C 1
ATOM 988 O O . VAL A 1 125 ? 34.080 24.361 -42.376 1.00 51.19 125 VAL A O 1
ATOM 991 N N . ASP A 1 126 ? 32.230 23.500 -41.486 1.00 51.44 126 ASP A N 1
ATOM 992 C CA . ASP A 1 126 ? 31.344 24.018 -42.546 1.00 51.44 126 ASP A CA 1
ATOM 993 C C . ASP A 1 126 ? 30.742 25.413 -42.265 1.00 51.44 126 ASP A C 1
ATOM 995 O O . ASP A 1 126 ? 29.971 25.920 -43.081 1.00 51.44 126 ASP A O 1
ATOM 999 N N . LEU A 1 127 ? 31.101 26.070 -41.151 1.00 48.31 127 LEU A N 1
ATOM 1000 C CA . LEU A 1 127 ? 30.578 27.403 -40.791 1.00 48.31 127 LEU A CA 1
ATOM 1001 C C . LEU A 1 127 ? 31.562 28.575 -40.931 1.00 48.31 127 LEU A C 1
ATOM 1003 O O . LEU A 1 127 ? 31.118 29.716 -40.866 1.00 48.31 127 LEU A O 1
ATOM 1007 N N . HIS A 1 128 ? 32.842 28.342 -41.226 1.00 47.97 128 HIS A N 1
ATOM 1008 C CA . HIS A 1 128 ? 33.798 29.423 -41.498 1.00 47.97 128 HIS A CA 1
ATOM 1009 C C . HIS A 1 128 ? 34.540 29.197 -42.813 1.00 47.97 128 HIS A C 1
ATOM 1011 O O . HIS A 1 128 ? 35.729 28.907 -42.862 1.00 47.97 128 HIS A O 1
ATOM 1017 N N . LYS A 1 129 ? 33.820 29.382 -43.924 1.00 54.50 129 LYS A N 1
ATOM 1018 C CA . LYS A 1 129 ? 34.456 29.896 -45.139 1.00 54.50 129 LYS A CA 1
ATOM 1019 C C . LYS A 1 129 ? 34.370 31.412 -45.110 1.00 54.50 129 LYS A C 1
ATOM 1021 O O . LYS A 1 129 ? 33.372 31.959 -45.584 1.00 54.50 129 LYS A O 1
ATOM 1026 N N . LYS A 1 130 ? 35.403 32.038 -44.552 1.00 45.12 130 LYS A N 1
ATOM 1027 C CA . LYS A 1 130 ? 36.046 33.276 -45.018 1.00 45.12 130 LYS A CA 1
ATOM 1028 C C . LYS A 1 130 ? 37.071 33.709 -43.975 1.00 45.12 130 LYS A C 1
ATOM 1030 O O . LYS A 1 130 ? 36.676 33.935 -42.841 1.00 45.12 130 LYS A O 1
ATOM 1035 N N . ASP A 1 131 ? 38.321 33.745 -44.441 1.00 46.06 131 ASP A N 1
ATOM 1036 C CA . ASP A 1 131 ? 39.353 34.752 -44.166 1.00 46.06 131 ASP A CA 1
ATOM 1037 C C . ASP A 1 131 ? 39.568 35.015 -42.654 1.00 46.06 131 ASP A C 1
ATOM 1039 O O . ASP A 1 131 ? 38.739 35.650 -42.022 1.00 46.06 131 ASP A O 1
ATOM 1043 N N . ASP A 1 132 ? 40.564 34.470 -41.946 1.00 46.81 132 ASP A N 1
ATOM 1044 C CA . ASP A 1 132 ? 42.011 34.563 -42.167 1.00 46.81 132 ASP A CA 1
ATOM 1045 C C . ASP A 1 132 ? 42.733 33.476 -41.329 1.00 46.81 132 ASP A C 1
ATOM 1047 O O . ASP A 1 132 ? 42.485 33.339 -40.132 1.00 46.81 132 ASP A O 1
ATOM 1051 N N . GLU A 1 133 ? 43.590 32.656 -41.950 1.00 49.81 133 GLU A N 1
ATOM 1052 C CA . GLU A 1 133 ? 44.029 31.360 -41.390 1.00 49.81 133 GLU A CA 1
ATOM 1053 C C . GLU A 1 133 ? 45.426 31.344 -40.727 1.00 49.81 133 GLU A C 1
ATOM 1055 O O . GLU A 1 133 ? 45.827 30.294 -40.239 1.00 49.81 133 GLU A O 1
ATOM 1060 N N . ASP A 1 134 ? 46.170 32.454 -40.637 1.00 46.47 134 ASP A N 1
ATOM 1061 C CA . ASP A 1 134 ? 47.603 32.367 -40.273 1.00 46.47 134 ASP A CA 1
ATOM 1062 C C . ASP A 1 134 ? 48.040 33.023 -38.941 1.00 46.47 134 ASP A C 1
ATOM 1064 O O . ASP A 1 134 ? 49.132 32.707 -38.464 1.00 46.47 134 ASP A O 1
ATOM 1068 N N . ASP A 1 135 ? 47.216 33.836 -38.266 1.00 47.88 135 ASP A N 1
ATOM 1069 C CA . ASP A 1 135 ? 47.705 34.631 -37.115 1.00 47.88 135 ASP A CA 1
ATOM 1070 C C . ASP A 1 135 ? 47.340 34.087 -35.714 1.00 47.88 135 ASP A C 1
ATOM 1072 O O . ASP A 1 135 ? 47.971 34.465 -34.730 1.00 47.88 135 ASP A O 1
ATOM 1076 N N . LEU A 1 136 ? 46.396 33.144 -35.584 1.00 44.59 136 LEU A N 1
ATOM 1077 C CA . LEU A 1 136 ? 45.922 32.664 -34.266 1.00 44.59 136 LEU A CA 1
ATOM 1078 C C . LEU A 1 136 ? 46.658 31.430 -33.709 1.00 44.59 136 LEU A C 1
ATOM 1080 O O . LEU A 1 136 ? 46.405 31.016 -32.580 1.00 44.59 136 LEU A O 1
ATOM 1084 N N . ILE A 1 137 ? 47.561 30.809 -34.473 1.00 46.84 137 ILE A N 1
ATOM 1085 C CA . ILE A 1 137 ? 48.168 29.517 -34.090 1.00 46.84 137 ILE A CA 1
ATOM 1086 C C . ILE A 1 137 ? 49.382 29.679 -33.148 1.00 46.84 137 ILE A C 1
ATOM 1088 O O . ILE A 1 137 ? 49.814 28.698 -32.546 1.00 46.84 137 ILE A O 1
ATOM 1092 N N . ASN A 1 138 ? 49.912 30.895 -32.955 1.00 47.50 138 ASN A N 1
ATOM 1093 C CA . ASN A 1 138 ? 51.147 31.117 -32.183 1.00 47.50 138 ASN A CA 1
ATOM 1094 C C . ASN A 1 138 ? 51.005 32.010 -30.934 1.00 47.50 138 ASN A C 1
ATOM 1096 O O . ASN A 1 138 ? 52.028 32.452 -30.416 1.00 47.50 138 ASN A O 1
ATOM 1100 N N . MET A 1 139 ? 49.793 32.275 -30.441 1.00 50.78 139 MET A N 1
ATOM 1101 C CA . MET A 1 139 ? 49.607 33.010 -29.180 1.00 50.78 139 MET A CA 1
ATOM 1102 C C . MET A 1 139 ? 49.488 32.046 -27.998 1.00 50.78 139 MET A C 1
ATOM 1104 O O . MET A 1 139 ? 48.744 31.063 -28.048 1.00 50.78 139 MET A O 1
ATOM 1108 N N . ASP A 1 140 ? 50.256 32.317 -26.941 1.00 56.84 140 ASP A N 1
ATOM 1109 C CA . ASP A 1 140 ? 50.187 31.570 -25.688 1.00 56.84 140 ASP A CA 1
ATOM 1110 C C . ASP A 1 140 ? 48.787 31.728 -25.067 1.00 56.84 140 ASP A C 1
ATOM 1112 O O . ASP A 1 140 ? 48.180 32.796 -25.105 1.00 56.84 140 ASP A O 1
ATOM 1116 N N . GLY A 1 141 ? 48.251 30.642 -24.500 1.00 54.22 141 GLY A N 1
ATOM 1117 C CA . GLY A 1 141 ? 46.841 30.550 -24.090 1.00 54.22 141 GLY A CA 1
ATOM 1118 C C . GLY A 1 141 ? 46.381 31.550 -23.020 1.00 54.22 141 GLY A C 1
ATOM 1119 O O . GLY A 1 141 ? 45.176 31.736 -22.873 1.00 54.22 141 GLY A O 1
ATOM 1120 N N . ASP A 1 142 ? 47.308 32.203 -22.316 1.00 53.66 142 ASP A N 1
ATOM 1121 C CA . ASP A 1 142 ? 46.994 33.284 -21.373 1.00 53.66 142 ASP A CA 1
ATOM 1122 C C . ASP A 1 142 ? 46.657 34.604 -22.101 1.00 53.66 142 ASP A C 1
ATOM 1124 O O . ASP A 1 142 ? 45.754 35.317 -21.674 1.00 53.66 142 ASP A O 1
ATOM 1128 N N . GLU A 1 143 ? 47.279 34.893 -23.251 1.00 55.38 143 GLU A N 1
ATOM 1129 C CA . GLU A 1 143 ? 47.035 36.120 -24.041 1.00 55.38 143 GLU A CA 1
ATOM 1130 C C . GLU A 1 143 ? 45.649 36.103 -24.719 1.00 55.38 143 GLU A C 1
ATOM 1132 O O . GLU A 1 143 ? 44.991 37.135 -24.875 1.00 55.38 143 GLU A O 1
ATOM 1137 N N . ALA A 1 144 ? 45.169 34.909 -25.087 1.00 57.56 144 ALA A N 1
ATOM 1138 C CA . ALA A 1 144 ? 43.844 34.723 -25.676 1.00 57.56 144 ALA A CA 1
ATOM 1139 C C . ALA A 1 144 ? 42.705 34.930 -24.660 1.00 57.56 144 ALA A C 1
ATOM 1141 O O . ALA A 1 144 ? 41.620 35.361 -25.040 1.00 57.56 144 ALA A O 1
ATOM 1142 N N . LEU A 1 145 ? 42.941 34.629 -23.379 1.00 56.12 145 LEU A N 1
ATOM 1143 C CA . LEU A 1 145 ? 41.965 34.829 -22.303 1.00 56.12 145 LEU A CA 1
ATOM 1144 C C . LEU A 1 145 ? 41.847 36.307 -21.912 1.00 56.12 145 LEU A C 1
ATOM 1146 O O . LEU A 1 145 ? 40.731 36.789 -21.738 1.00 56.12 145 LEU A O 1
ATOM 1150 N N . GLU A 1 146 ? 42.970 37.027 -21.856 1.00 59.47 146 GLU A N 1
ATOM 1151 C CA . GLU A 1 146 ? 43.008 38.458 -21.516 1.00 59.47 146 GLU A CA 1
ATOM 1152 C C . GLU A 1 146 ? 42.278 39.308 -22.575 1.00 59.47 146 GLU A C 1
ATOM 1154 O O . GLU A 1 146 ? 41.509 40.207 -22.243 1.00 59.47 146 GLU A O 1
ATOM 1159 N N . SER A 1 147 ? 42.409 38.929 -23.852 1.00 57.78 147 SER A N 1
ATOM 1160 C CA . SER A 1 147 ? 41.715 39.590 -24.969 1.00 57.78 147 SER A CA 1
ATOM 1161 C C . SER A 1 147 ? 40.192 39.389 -24.931 1.00 57.78 147 SER A C 1
ATOM 1163 O O . SER A 1 147 ? 39.436 40.279 -25.310 1.00 57.78 147 SER A O 1
ATOM 1165 N N . ILE A 1 148 ? 39.723 38.226 -24.464 1.00 61.81 148 ILE A N 1
ATOM 1166 C CA . ILE A 1 148 ? 38.287 37.923 -24.349 1.00 61.81 148 ILE A CA 1
ATOM 1167 C C . ILE A 1 148 ? 37.676 38.636 -23.136 1.00 61.81 148 ILE A C 1
ATOM 1169 O O . ILE A 1 148 ? 36.519 39.049 -23.189 1.00 61.81 148 ILE A O 1
ATOM 1173 N N . GLU A 1 149 ? 38.428 38.786 -22.043 1.00 59.25 149 GLU A N 1
ATOM 1174 C CA . GLU A 1 149 ? 37.961 39.523 -20.865 1.00 59.25 149 GLU A CA 1
ATOM 1175 C C . GLU A 1 149 ? 37.829 41.033 -21.139 1.00 59.25 149 GLU A C 1
ATOM 1177 O O . GLU A 1 149 ? 36.820 41.614 -20.732 1.00 59.25 149 GLU A O 1
ATOM 1182 N N . GLU A 1 150 ? 38.745 41.649 -21.902 1.00 56.47 150 GLU A N 1
ATOM 1183 C CA . GLU A 1 150 ? 38.615 43.057 -22.335 1.00 56.47 150 GLU A CA 1
ATOM 1184 C C . GLU A 1 150 ? 37.383 43.284 -23.234 1.00 56.47 150 GLU A C 1
ATOM 1186 O O . GLU A 1 150 ? 36.660 44.269 -23.069 1.00 56.47 150 GLU A O 1
ATOM 1191 N N . GLU A 1 151 ? 37.077 42.350 -24.139 1.00 55.91 151 GLU A N 1
ATOM 1192 C CA . GLU A 1 151 ? 35.934 42.464 -25.060 1.00 55.91 151 GLU A CA 1
ATOM 1193 C C . GLU A 1 151 ? 34.575 42.311 -24.339 1.00 55.91 151 GLU A C 1
ATOM 1195 O O . GLU A 1 151 ? 33.553 42.833 -24.789 1.00 55.91 151 GLU A O 1
ATOM 1200 N N . ILE A 1 152 ? 34.548 41.634 -23.184 1.00 58.62 152 ILE A N 1
ATOM 1201 C CA . ILE A 1 152 ? 33.354 41.498 -22.334 1.00 58.62 152 ILE A CA 1
ATOM 1202 C C . ILE A 1 152 ? 33.122 42.757 -21.479 1.00 58.62 152 ILE A C 1
ATOM 1204 O O . ILE A 1 152 ? 31.964 43.095 -21.216 1.00 58.62 152 ILE A O 1
ATOM 1208 N N . GLU A 1 153 ? 34.177 43.475 -21.073 1.00 51.16 153 GLU A N 1
ATOM 1209 C CA . GLU A 1 153 ? 34.044 44.758 -20.364 1.00 51.16 153 GLU A CA 1
ATOM 1210 C C . GLU A 1 153 ? 33.510 45.878 -21.274 1.00 51.16 153 GLU A C 1
ATOM 1212 O O . GLU A 1 153 ? 32.687 46.681 -20.829 1.00 51.16 153 GLU A O 1
ATOM 1217 N N . GLU A 1 154 ? 33.874 45.900 -22.561 1.00 53.81 154 GLU A N 1
ATOM 1218 C CA . GLU A 1 154 ? 33.454 46.964 -23.491 1.00 53.81 154 GLU A CA 1
ATOM 1219 C C . GLU A 1 154 ? 31.953 46.907 -23.859 1.00 53.81 154 GLU A C 1
ATOM 1221 O O . GLU A 1 154 ? 31.341 47.922 -24.195 1.00 53.81 154 GLU A O 1
ATOM 1226 N N . VAL A 1 155 ? 31.309 45.742 -23.724 1.00 57.00 155 VAL A N 1
ATOM 1227 C CA . VAL A 1 155 ? 29.861 45.565 -23.976 1.00 57.00 155 VAL A CA 1
ATOM 1228 C C . VAL A 1 155 ? 29.000 46.050 -22.789 1.00 57.00 155 VAL A C 1
ATOM 1230 O O . VAL A 1 155 ? 27.780 46.173 -22.913 1.00 57.00 155 VAL A O 1
ATOM 1233 N N . GLY A 1 156 ? 29.611 46.359 -21.637 1.00 54.34 156 GLY A N 1
ATOM 1234 C CA . GLY A 1 156 ? 28.925 46.766 -20.405 1.00 54.34 156 GLY A CA 1
ATOM 1235 C C . GLY A 1 156 ? 28.544 48.250 -20.287 1.00 54.34 156 GLY A C 1
ATOM 1236 O O . GLY A 1 156 ? 27.732 48.587 -19.424 1.00 54.34 156 GLY A O 1
ATOM 1237 N N . GLU A 1 157 ? 29.072 49.140 -21.132 1.00 53.38 157 GLU A N 1
ATOM 1238 C CA . GLU A 1 157 ? 28.809 50.588 -21.068 1.00 53.38 157 GLU A CA 1
ATOM 1239 C C . GLU A 1 157 ? 28.172 51.102 -22.369 1.00 53.38 157 GLU A C 1
ATOM 1241 O O . GLU A 1 157 ? 28.848 51.621 -23.254 1.00 53.38 157 GLU A O 1
ATOM 1246 N N . GLY A 1 158 ? 26.849 50.973 -22.518 1.00 51.50 158 GLY A N 1
ATOM 1247 C CA . GLY A 1 158 ? 26.209 51.430 -23.755 1.00 51.50 158 GLY A CA 1
ATOM 1248 C C . GLY A 1 158 ? 24.687 51.408 -23.834 1.00 51.50 158 GLY A C 1
ATOM 1249 O O . GLY A 1 158 ? 24.173 51.148 -24.916 1.00 51.50 158 GLY A O 1
ATOM 1250 N N . GLU A 1 159 ? 23.955 51.701 -22.756 1.00 46.91 159 GLU A N 1
ATOM 1251 C CA . GLU A 1 159 ? 22.550 52.131 -22.869 1.00 46.91 159 GLU A CA 1
ATOM 1252 C C . GLU A 1 159 ? 22.265 53.297 -21.907 1.00 46.91 159 GLU A C 1
ATOM 1254 O O . GLU A 1 159 ? 22.095 53.092 -20.709 1.00 46.91 159 GLU A O 1
ATOM 1259 N N . AS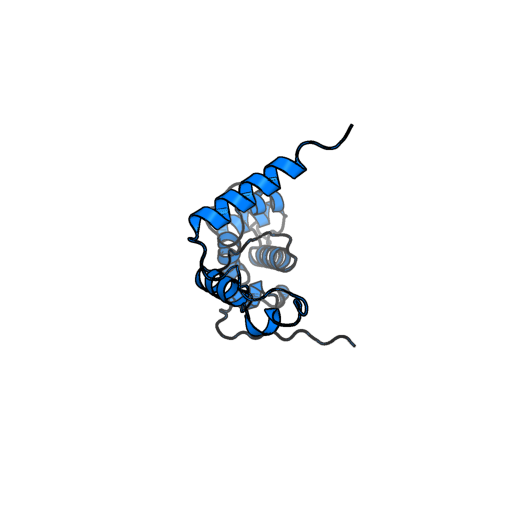P A 1 160 ? 22.208 54.510 -22.466 1.00 41.59 160 ASP A N 1
ATOM 1260 C CA . ASP A 1 160 ? 21.340 55.623 -22.044 1.00 41.59 160 ASP A CA 1
ATOM 1261 C C . ASP A 1 160 ? 20.906 56.417 -23.294 1.00 41.59 160 ASP A C 1
ATOM 1263 O O . ASP A 1 160 ? 21.786 56.782 -24.113 1.00 41.59 160 ASP A O 1
#

Organism: Euplotes crassus (NCBI:txid5936)

InterPro domains:
  IPR023179 GTP-binding protein, orthogonal bundle domain superfamily [G3DSA:1.10.1580.10] (14-102)
  IPR050755 TRAFAC YlqF/YawG GTPases, Ribosome Maturation [PTHR11089] (1-151)

Sequence (160 aa):
IDCPGIVYNIGDDDTDTVLKGVIRPEKLEAPDFHIQAILDRADQTNIIETYGIAKWTDAEDFLEQLGRKTGKLMKGGDANQNAVAKQVITDWQRGRIRYMVHPSQAQIEEAERKEKPVFNPALLVDLHKKDDEDDLINMDGDEALESIEEEIEEVGEGED

pLDDT: mean 80.78, std 18.42, range [41.59, 97.88]

Foldseek 3Di:
DDDDDDDDCVPPDPLNCLLLPVDQLVPDPCLLVNQQVLVVQFDLVLCCVLQVDNDDDGSVRVQQVSQLVVVCADVPRGGPSSVSSSVVSVCSNVCSGPGDDDDDPVRVVVVVVVPPPPPPVVVVVPPDDDDDDPDPPPDDPVVVVVVVVVVVVVVVPDDD